Protein AF-A0A316MCE4-F1 (afdb_monomer)

Sequence (114 aa):
MTEKTFTVTGMTCAACSAAVERQTLAVDGVASAEVSLLMRRLKVACDDSVADEQIIDAVKKAGYGVALPDETAEKKKEAGEPAPAKGAAAAWIVSAVISLLLFYLGMGHMLSLP

Nearest PDB structures (foldseek):
  4a4j-assembly1_A  TM=9.679E-01  e=3.961E-06  Synechocystis sp. PCC 6803
  1fvq-assembly1_A  TM=9.055E-01  e=1.409E-06  Saccharomyces cerevisiae
  1fvs-assembly1_A  TM=9.280E-01  e=3.059E-06  Saccharomyces cerevisiae
  2ggp-assembly1_B  TM=8.406E-01  e=9.787E-06  Saccharomyces cerevisiae
  6ff1-assembly1_A  TM=8.859E-01  e=7.920E-04  Staphylococcus aureus subsp. aureus NCTC 8325

Radius of gyration: 24.5 Å; Cα contacts (8 Å, |Δi|>4): 123; chains: 1; bounding box: 81×31×29 Å

pLDDT: mean 77.13, std 17.19, range [37.59, 91.81]

Solvent-accessible surface area (backbone atoms only — not comparable to full-atom values): 6864 Å² total; per-residue (Å²): 114,43,79,45,66,32,35,49,43,88,68,85,46,74,68,48,41,52,52,44,28,54,45,42,44,68,38,87,58,38,80,42,49,49,61,38,78,92,76,33,32,34,41,34,36,23,39,81,85,58,55,70,64,60,55,48,49,34,35,42,74,70,73,34,53,70,40,82,54,71,88,80,65,81,89,68,87,86,69,87,77,95,72,88,80,91,76,66,62,60,58,54,50,53,48,49,52,52,49,53,52,53,49,48,56,62,53,46,75,73,66,68,79,132

Secondary structure (DSSP, 8-state):
-EEEEEEEE---SHHHHHHHHHHHHTSTTEEEEEEETTTTEEEEEE-TTS-HHHHHHHHHHTT-EEEPPPTTSSSSS-S------SS-SHHHHHHHHHHHHHHHHHHHTT----

Foldseek 3Di:
DDKFKKAKPDPPDPVLQVLLQVLLCPQPFWPGWDADPPRSMIITDGDPPDDPVSSQVSNVVSVIHMGGDDPPPPPDDDDDDPPDDDDPPVVVVVVVVVVVVVVCVVVVVVPPDD

Structure (mmCIF, N/CA/C/O backbone):
data_AF-A0A316MCE4-F1
#
_entry.id   AF-A0A316MCE4-F1
#
loop_
_atom_site.group_PDB
_atom_site.id
_atom_site.type_symbol
_atom_site.label_atom_id
_atom_site.label_alt_id
_atom_site.label_comp_id
_atom_site.label_asym_id
_atom_site.label_entity_id
_atom_site.label_seq_id
_atom_site.pdbx_PDB_ins_code
_atom_site.Cartn_x
_atom_site.Cartn_y
_atom_site.Cartn_z
_atom_site.occupancy
_atom_site.B_iso_or_equiv
_atom_site.auth_seq_id
_atom_site.auth_comp_id
_atom_site.auth_asym_id
_atom_site.auth_atom_id
_atom_site.pdbx_PDB_model_num
ATOM 1 N N . MET A 1 1 ? -4.201 -2.777 17.870 1.00 72.56 1 MET A N 1
ATOM 2 C CA . MET A 1 1 ? -3.682 -2.067 16.682 1.00 72.56 1 MET A CA 1
ATOM 3 C C . MET A 1 1 ? -3.271 -3.129 15.698 1.00 72.56 1 MET A C 1
ATOM 5 O O . MET A 1 1 ? -2.361 -3.902 15.983 1.00 72.56 1 MET A O 1
ATOM 9 N N . THR A 1 2 ? -4.005 -3.193 14.603 1.00 85.00 2 THR A N 1
ATOM 10 C CA . THR A 1 2 ? -3.987 -4.297 13.656 1.00 85.00 2 THR A CA 1
ATOM 11 C C . THR A 1 2 ? -3.631 -3.739 12.288 1.00 85.00 2 THR A C 1
ATOM 13 O O . THR A 1 2 ? -4.204 -2.739 11.846 1.00 85.00 2 THR A O 1
ATOM 16 N N . GLU A 1 3 ? -2.629 -4.351 11.655 1.00 87.75 3 GLU A N 1
ATOM 17 C CA . GLU A 1 3 ? -2.258 -4.057 10.273 1.00 87.75 3 GLU A CA 1
ATOM 18 C C . GLU A 1 3 ? -3.201 -4.825 9.354 1.00 87.75 3 GLU A C 1
ATOM 20 O O . GLU A 1 3 ? -3.424 -6.024 9.528 1.00 87.75 3 GLU A O 1
ATOM 25 N N . LYS A 1 4 ? -3.785 -4.108 8.401 1.00 88.31 4 LYS A N 1
ATOM 26 C CA . LYS A 1 4 ? -4.670 -4.653 7.384 1.00 88.31 4 LYS A CA 1
ATOM 27 C C . LYS A 1 4 ? -4.152 -4.223 6.028 1.00 88.31 4 LYS A C 1
ATOM 29 O O . LYS A 1 4 ? -3.991 -3.030 5.758 1.00 88.31 4 LYS A O 1
ATOM 34 N N . THR A 1 5 ? -3.908 -5.190 5.159 1.00 89.69 5 THR A N 1
ATOM 35 C CA . THR A 1 5 ? -3.583 -4.913 3.764 1.00 89.69 5 THR A CA 1
ATOM 36 C C . THR A 1 5 ? -4.864 -4.922 2.926 1.00 89.69 5 THR A C 1
ATOM 38 O O . THR A 1 5 ? -5.805 -5.643 3.228 1.00 89.69 5 THR A O 1
ATOM 41 N N . PHE A 1 6 ? -4.905 -4.135 1.851 1.00 89.62 6 PHE A N 1
ATOM 42 C CA . PHE A 1 6 ? -5.969 -4.085 0.847 1.00 89.62 6 PHE A CA 1
ATOM 43 C C . PHE A 1 6 ? -5.368 -3.977 -0.556 1.00 89.62 6 PHE A C 1
ATOM 45 O O . PHE A 1 6 ? -4.306 -3.387 -0.754 1.00 89.62 6 PHE A O 1
ATOM 52 N N . THR A 1 7 ? -6.044 -4.532 -1.560 1.00 89.94 7 THR A N 1
ATOM 53 C CA . THR A 1 7 ? -5.663 -4.374 -2.971 1.00 89.94 7 THR A CA 1
ATOM 54 C C . THR A 1 7 ? -6.498 -3.266 -3.593 1.00 89.94 7 THR A C 1
ATOM 56 O O . THR A 1 7 ? -7.722 -3.365 -3.624 1.00 89.94 7 THR A O 1
ATOM 59 N N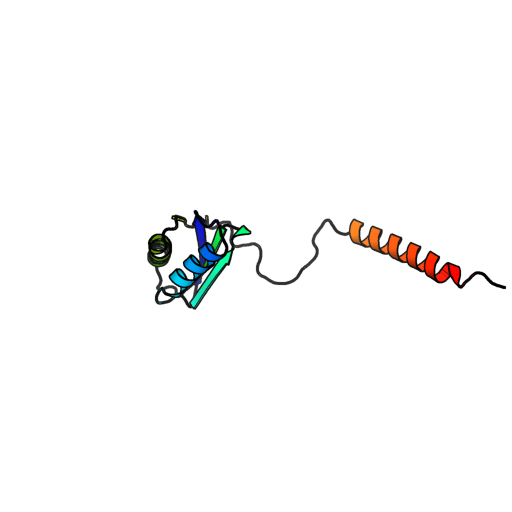 . VAL A 1 8 ? -5.853 -2.221 -4.113 1.00 89.62 8 VAL A N 1
ATOM 60 C CA . VAL A 1 8 ? -6.542 -1.066 -4.713 1.00 89.62 8 VAL A CA 1
ATOM 61 C C . VAL A 1 8 ? -6.350 -1.070 -6.228 1.00 89.62 8 VAL A C 1
ATOM 63 O O . VAL A 1 8 ? -5.249 -1.244 -6.753 1.00 89.62 8 VAL A O 1
ATOM 66 N N . THR A 1 9 ? -7.442 -0.857 -6.949 1.00 88.62 9 THR A N 1
ATOM 67 C CA . THR A 1 9 ? -7.515 -0.819 -8.413 1.00 88.62 9 THR A CA 1
ATOM 68 C C . THR A 1 9 ? -7.768 0.604 -8.908 1.00 88.62 9 THR A C 1
ATOM 70 O O . THR A 1 9 ? -8.397 1.414 -8.231 1.00 88.62 9 THR A O 1
ATOM 73 N N . GLY A 1 10 ? -7.265 0.922 -10.104 1.00 85.38 10 GLY A N 1
ATOM 74 C CA . GLY A 1 10 ? -7.448 2.241 -10.726 1.00 85.38 10 GLY A CA 1
ATOM 75 C C . GLY A 1 10 ? -6.381 3.284 -10.373 1.00 85.38 10 GLY A C 1
ATOM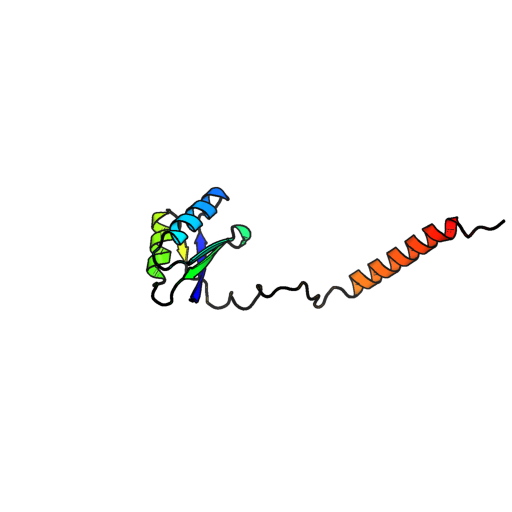 76 O O . GLY A 1 10 ? -6.421 4.387 -10.908 1.00 85.38 10 GLY A O 1
ATOM 77 N N . MET A 1 11 ? -5.390 2.953 -9.538 1.00 86.06 11 MET A N 1
ATOM 78 C CA . MET A 1 11 ? -4.239 3.831 -9.296 1.00 86.06 11 MET A CA 1
ATOM 79 C C . MET A 1 11 ? -3.253 3.751 -10.468 1.00 86.06 11 MET A C 1
ATOM 81 O O . MET A 1 11 ? -2.562 2.747 -10.643 1.00 86.06 11 MET A O 1
ATOM 85 N N . THR A 1 12 ? -3.181 4.808 -11.272 1.00 84.62 12 THR A N 1
ATOM 86 C CA . THR A 1 12 ? -2.268 4.919 -12.429 1.00 84.62 12 THR A CA 1
ATOM 87 C C . THR A 1 12 ? -1.178 5.973 -12.254 1.00 84.62 12 THR A C 1
ATOM 89 O O . THR A 1 12 ? -0.258 6.035 -13.064 1.00 84.62 12 THR A O 1
ATOM 92 N N . CYS A 1 13 ? -1.240 6.785 -11.199 1.00 87.00 13 CYS A N 1
ATOM 93 C CA . CYS A 1 13 ? -0.285 7.859 -10.936 1.00 87.00 13 CYS A CA 1
ATOM 94 C C . CYS A 1 13 ? 0.060 7.936 -9.443 1.00 87.00 13 CYS A C 1
ATOM 96 O O . CYS A 1 13 ? -0.762 7.591 -8.595 1.00 87.00 13 CYS A O 1
ATOM 98 N N . ALA A 1 14 ? 1.246 8.456 -9.118 1.00 85.44 14 ALA A N 1
ATOM 99 C CA . ALA A 1 14 ? 1.666 8.702 -7.738 1.00 85.44 14 ALA A CA 1
ATOM 100 C C . ALA A 1 14 ? 0.764 9.695 -6.990 1.00 85.44 14 ALA A C 1
ATOM 102 O O . ALA A 1 14 ? 0.573 9.586 -5.781 1.00 85.44 14 ALA A O 1
ATOM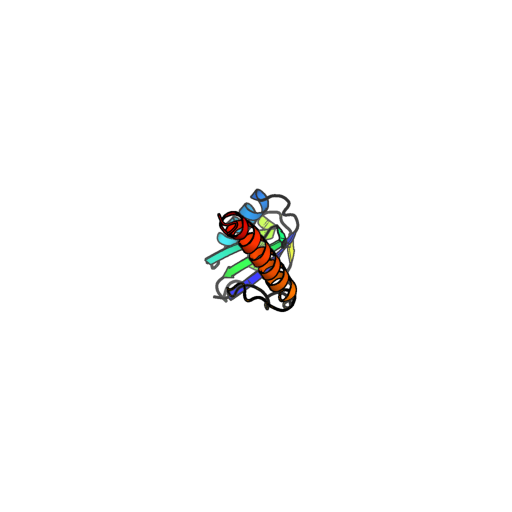 103 N N . ALA A 1 15 ? 0.141 10.625 -7.716 1.00 87.19 15 ALA A N 1
ATOM 104 C CA . ALA A 1 15 ? -0.870 11.502 -7.140 1.00 87.19 15 ALA A CA 1
ATOM 105 C C . ALA A 1 15 ? -2.139 10.730 -6.724 1.00 87.19 15 ALA A C 1
ATOM 107 O O . ALA A 1 15 ? -2.739 11.047 -5.700 1.00 87.19 15 ALA A O 1
ATOM 108 N N . CYS A 1 16 ? -2.527 9.696 -7.481 1.00 88.50 16 CYS A N 1
ATOM 109 C CA . CYS A 1 16 ? -3.691 8.864 -7.171 1.00 88.50 16 CYS A CA 1
ATOM 110 C C . CYS A 1 16 ? -3.469 8.044 -5.897 1.00 88.50 16 CYS A C 1
ATOM 112 O O . CYS A 1 16 ? -4.347 8.020 -5.040 1.00 88.50 16 CYS A O 1
ATOM 114 N N . SER A 1 17 ? -2.291 7.427 -5.732 1.00 89.88 17 SER A N 1
ATOM 115 C CA . SER A 1 17 ? -1.967 6.709 -4.491 1.00 89.88 17 SER A CA 1
ATOM 116 C C . SER A 1 17 ? -1.959 7.630 -3.278 1.00 89.88 17 SER A C 1
ATOM 118 O O . SER A 1 17 ? -2.556 7.287 -2.266 1.00 89.88 17 SER A O 1
ATOM 120 N N . ALA A 1 18 ? -1.364 8.821 -3.396 1.00 90.25 18 ALA A N 1
ATOM 121 C CA . ALA A 1 18 ? -1.332 9.785 -2.297 1.00 90.25 18 ALA A CA 1
ATOM 122 C C . ALA A 1 18 ? -2.739 10.281 -1.911 1.00 90.25 18 ALA A C 1
ATOM 124 O O . ALA A 1 18 ? -3.009 10.547 -0.741 1.00 90.25 18 ALA A O 1
ATOM 125 N N . ALA A 1 19 ? -3.653 10.404 -2.879 1.00 90.69 19 ALA A N 1
ATOM 126 C CA . ALA A 1 19 ? -5.045 10.757 -2.607 1.00 90.69 19 ALA A CA 1
ATOM 127 C C . ALA A 1 19 ? -5.776 9.653 -1.822 1.00 90.69 19 ALA A C 1
ATOM 129 O O . ALA A 1 19 ? -6.479 9.960 -0.860 1.00 90.69 19 ALA A O 1
ATOM 130 N N . VAL A 1 20 ? -5.578 8.385 -2.202 1.00 91.06 20 VAL A N 1
ATOM 131 C CA . VAL A 1 20 ? -6.138 7.221 -1.492 1.00 91.06 20 VAL A CA 1
ATOM 132 C C . VAL A 1 20 ? -5.581 7.123 -0.073 1.00 91.06 20 VAL A C 1
ATOM 134 O O . VAL A 1 20 ? -6.341 6.942 0.875 1.00 91.06 20 VAL A O 1
ATOM 137 N N . GLU A 1 21 ? -4.270 7.297 0.084 1.00 91.81 21 GLU A N 1
ATOM 138 C CA . GLU A 1 21 ? -3.587 7.267 1.379 1.00 91.81 21 GLU A CA 1
ATOM 139 C C . GLU A 1 21 ? -4.165 8.318 2.334 1.00 91.81 21 GLU A C 1
ATOM 141 O O . GLU A 1 21 ? -4.612 7.985 3.428 1.00 91.81 21 GLU A O 1
ATOM 146 N N . ARG A 1 22 ? -4.275 9.574 1.879 1.00 90.94 22 ARG A N 1
ATOM 147 C CA . ARG A 1 22 ? -4.843 10.678 2.672 1.00 90.94 22 ARG A CA 1
ATOM 148 C C . ARG A 1 22 ? -6.304 10.460 3.053 1.00 90.94 22 ARG A C 1
ATOM 150 O O . ARG A 1 22 ? -6.689 10.802 4.164 1.00 90.94 22 ARG A O 1
ATOM 157 N N . GLN A 1 23 ? -7.117 9.919 2.146 1.00 90.75 23 GLN A N 1
ATOM 158 C CA . GLN A 1 23 ? -8.518 9.590 2.433 1.00 90.75 23 GLN A CA 1
ATOM 159 C C . GLN A 1 23 ? -8.636 8.472 3.469 1.00 90.75 23 GLN A C 1
ATOM 161 O O . GLN A 1 23 ? -9.505 8.527 4.331 1.00 90.75 23 GLN A O 1
ATOM 166 N N . THR A 1 24 ? -7.734 7.493 3.419 1.00 90.19 24 THR A N 1
ATOM 167 C CA . THR A 1 24 ? -7.711 6.383 4.376 1.00 90.19 24 THR A CA 1
ATOM 168 C C . THR A 1 24 ? -7.218 6.839 5.752 1.00 90.19 24 THR A C 1
ATOM 170 O O . THR A 1 24 ? -7.802 6.469 6.761 1.00 90.19 24 THR A O 1
ATOM 173 N N . LEU A 1 25 ? -6.202 7.707 5.801 1.00 91.38 25 LEU A N 1
ATOM 174 C CA . LEU A 1 25 ? -5.712 8.352 7.029 1.00 91.38 25 LEU A CA 1
ATOM 175 C C . LEU A 1 25 ? -6.751 9.255 7.707 1.00 91.38 25 LEU A C 1
ATOM 177 O O . LEU A 1 25 ? -6.647 9.505 8.901 1.00 91.38 25 LEU A O 1
ATOM 181 N N . ALA A 1 26 ? -7.725 9.770 6.955 1.00 90.38 26 ALA A N 1
ATOM 182 C CA . ALA A 1 26 ? -8.796 10.602 7.495 1.00 90.38 26 ALA A CA 1
ATOM 183 C C . ALA A 1 26 ? -9.916 9.792 8.178 1.00 90.38 26 ALA A C 1
ATOM 185 O O . ALA A 1 26 ? -10.838 10.393 8.725 1.00 90.38 26 ALA A O 1
ATOM 186 N N . VAL A 1 27 ? -9.872 8.456 8.123 1.00 88.69 27 VAL A N 1
ATOM 187 C CA . VAL A 1 27 ? -10.833 7.586 8.811 1.00 88.69 27 VAL A CA 1
ATOM 188 C C . VAL A 1 27 ? -10.493 7.529 10.300 1.00 88.69 27 VAL A C 1
ATOM 190 O O . VAL A 1 27 ? -9.352 7.261 10.677 1.00 88.69 27 VAL A O 1
ATOM 193 N N . ASP A 1 28 ? -11.492 7.749 11.153 1.00 87.31 28 ASP A N 1
ATOM 194 C CA . ASP A 1 28 ? -11.335 7.663 12.604 1.00 87.31 28 ASP A CA 1
ATOM 195 C C . ASP A 1 28 ? -10.847 6.268 13.034 1.00 87.31 28 ASP A C 1
ATOM 197 O O . ASP A 1 28 ? -11.451 5.247 12.706 1.00 87.31 28 ASP A O 1
ATOM 201 N N . GLY A 1 29 ? -9.741 6.227 13.782 1.00 88.19 29 GLY A N 1
ATOM 202 C CA . GLY A 1 29 ? -9.104 4.981 14.227 1.00 88.19 29 GLY A CA 1
ATOM 203 C C . GLY A 1 29 ? -8.036 4.429 13.275 1.00 88.19 29 GLY A C 1
ATOM 204 O O . GLY A 1 29 ? -7.472 3.369 13.548 1.00 88.19 29 GLY A O 1
ATOM 205 N N . VAL A 1 30 ? -7.719 5.128 12.177 1.00 90.38 30 VAL A N 1
ATOM 206 C CA . VAL A 1 30 ? -6.528 4.854 11.358 1.00 90.38 30 VAL A CA 1
ATOM 207 C C . VAL A 1 30 ? -5.353 5.677 11.877 1.00 90.38 30 VAL A C 1
ATOM 209 O O . VAL A 1 30 ? -5.409 6.900 11.951 1.00 90.38 30 VAL A O 1
ATOM 212 N N . ALA A 1 31 ? -4.257 5.006 12.211 1.00 90.75 31 ALA A N 1
ATOM 213 C CA . ALA A 1 31 ? -3.042 5.655 12.690 1.00 90.75 31 ALA A CA 1
ATOM 214 C C . ALA A 1 31 ? -1.995 5.837 11.589 1.00 90.75 31 ALA A C 1
ATOM 216 O O . ALA A 1 31 ? -1.176 6.754 11.646 1.00 90.75 31 ALA A O 1
ATOM 217 N N . SER A 1 32 ? -1.972 4.946 10.598 1.00 89.88 32 SER A N 1
ATOM 218 C CA . SER A 1 32 ? -1.060 5.034 9.456 1.00 89.88 32 SER A CA 1
ATOM 219 C C . SER A 1 32 ? -1.666 4.353 8.237 1.00 89.88 32 SER A C 1
ATOM 221 O O . SER A 1 32 ? -2.342 3.333 8.366 1.00 89.88 32 SER A O 1
ATOM 223 N N . ALA A 1 33 ? -1.408 4.908 7.055 1.00 91.06 33 ALA A N 1
ATOM 224 C CA . ALA A 1 33 ? -1.741 4.291 5.781 1.00 91.06 33 ALA A CA 1
ATOM 225 C C . ALA A 1 33 ? -0.547 4.436 4.837 1.00 91.06 33 ALA A C 1
ATOM 227 O O . ALA A 1 33 ? 0.006 5.523 4.719 1.00 91.06 33 ALA A O 1
ATOM 228 N N . GLU A 1 34 ? -0.169 3.357 4.161 1.00 90.62 34 GLU A N 1
ATOM 229 C CA . GLU A 1 34 ? 0.910 3.343 3.177 1.00 90.62 34 GLU A CA 1
ATOM 230 C C . GLU A 1 34 ? 0.433 2.694 1.883 1.00 90.62 34 GLU A C 1
ATOM 232 O O . GLU A 1 34 ? -0.128 1.596 1.882 1.00 90.62 34 GLU A O 1
ATOM 237 N N . VAL A 1 35 ? 0.677 3.351 0.749 1.00 89.81 35 VAL A N 1
ATOM 238 C CA . VAL A 1 35 ? 0.282 2.830 -0.562 1.00 89.81 35 VAL A CA 1
ATOM 239 C C . VAL A 1 35 ? 1.499 2.482 -1.407 1.00 89.81 35 VAL A C 1
ATOM 241 O O . VAL A 1 35 ? 2.342 3.316 -1.725 1.00 89.81 35 VAL A O 1
ATOM 244 N N . SER A 1 36 ? 1.532 1.243 -1.886 1.00 89.06 36 SER A N 1
ATOM 245 C CA . SER A 1 36 ? 2.510 0.762 -2.853 1.00 89.06 36 SER A CA 1
ATOM 246 C C . SER A 1 36 ? 1.896 0.688 -4.250 1.00 89.06 36 SER A C 1
ATOM 248 O O . SER A 1 36 ? 1.149 -0.239 -4.569 1.00 89.06 36 SER A O 1
ATOM 250 N N . LEU A 1 37 ? 2.260 1.632 -5.124 1.00 85.81 37 LEU A N 1
ATOM 251 C CA . LEU A 1 37 ? 1.859 1.629 -6.541 1.00 85.81 37 LEU A CA 1
ATOM 252 C C . LEU A 1 37 ? 2.362 0.393 -7.290 1.00 85.81 37 LEU A C 1
ATOM 254 O O . LEU A 1 37 ? 1.625 -0.196 -8.079 1.00 85.81 37 LEU A O 1
ATOM 258 N N . LEU A 1 38 ? 3.610 -0.007 -7.025 1.00 85.25 38 LEU A N 1
ATOM 259 C CA . LEU A 1 38 ? 4.251 -1.143 -7.688 1.00 85.25 38 LEU A CA 1
ATOM 260 C C . LEU A 1 38 ? 3.510 -2.450 -7.390 1.00 85.25 38 LEU A C 1
ATOM 262 O O . LEU A 1 38 ? 3.324 -3.280 -8.275 1.00 85.25 38 LEU A O 1
ATOM 266 N N . MET A 1 39 ? 3.072 -2.610 -6.141 1.00 84.44 39 MET A N 1
ATOM 267 C CA . MET A 1 39 ? 2.372 -3.803 -5.673 1.00 84.44 39 MET A CA 1
ATOM 268 C C . MET A 1 39 ? 0.846 -3.679 -5.736 1.00 84.44 39 MET A C 1
ATOM 270 O O . MET A 1 39 ? 0.165 -4.666 -5.474 1.00 84.44 39 MET A O 1
ATOM 274 N N . ARG A 1 40 ? 0.314 -2.490 -6.061 1.00 87.50 40 ARG A N 1
ATOM 275 C CA . ARG A 1 40 ? -1.117 -2.138 -5.998 1.00 87.50 40 ARG A CA 1
ATOM 276 C C . ARG A 1 40 ? -1.757 -2.468 -4.645 1.00 87.50 40 ARG A C 1
ATOM 278 O O . ARG A 1 40 ? -2.902 -2.911 -4.575 1.00 87.50 40 ARG A O 1
ATOM 285 N N . ARG A 1 41 ? -0.994 -2.262 -3.572 1.00 88.62 41 ARG A N 1
ATOM 286 C CA . ARG A 1 41 ? -1.384 -2.590 -2.197 1.00 88.62 41 ARG A CA 1
ATOM 287 C C . ARG A 1 41 ? -1.467 -1.335 -1.341 1.00 88.62 41 ARG A C 1
ATOM 289 O O . ARG A 1 41 ? -0.627 -0.453 -1.476 1.00 88.62 41 ARG A O 1
ATOM 296 N N . LEU A 1 42 ? -2.464 -1.294 -0.473 1.00 90.00 42 LEU A N 1
ATOM 297 C CA . LEU A 1 42 ? -2.666 -0.309 0.581 1.00 90.00 42 LEU A CA 1
ATOM 298 C C . LEU A 1 42 ? -2.509 -1.046 1.912 1.00 90.00 42 LEU A C 1
ATOM 300 O O . LEU A 1 42 ? -3.263 -1.975 2.173 1.00 90.00 42 LEU A O 1
ATOM 304 N N . LYS A 1 43 ? -1.534 -0.658 2.724 1.00 90.88 43 LYS A N 1
ATOM 305 C CA . LYS A 1 43 ? -1.387 -1.109 4.107 1.00 90.88 43 LYS A CA 1
ATOM 306 C C . LYS A 1 43 ? -1.989 -0.068 5.030 1.00 90.88 43 LYS A C 1
ATOM 308 O O . LYS A 1 43 ? -1.743 1.121 4.847 1.00 90.88 43 LYS A O 1
ATOM 313 N N . VAL A 1 44 ? -2.766 -0.502 6.011 1.00 91.00 44 VAL A N 1
ATOM 314 C CA . VAL A 1 44 ? -3.417 0.381 6.977 1.00 91.00 44 VAL A CA 1
ATOM 315 C C . VAL A 1 44 ? -3.199 -0.170 8.372 1.00 91.00 44 VAL A C 1
ATOM 317 O O . VAL A 1 44 ? -3.545 -1.314 8.648 1.00 91.00 44 VAL A O 1
ATOM 320 N N . ALA A 1 45 ? -2.648 0.651 9.258 1.00 90.50 45 ALA A N 1
ATOM 321 C CA . ALA A 1 45 ? -2.578 0.361 10.679 1.00 90.50 45 ALA A CA 1
ATOM 322 C C . ALA A 1 45 ? -3.750 1.065 11.369 1.00 90.50 45 ALA A C 1
ATOM 324 O O . ALA A 1 45 ? -3.803 2.298 11.420 1.00 90.50 45 ALA A O 1
ATOM 325 N N . CYS A 1 46 ? -4.697 0.281 11.876 1.00 90.50 46 CYS A N 1
ATOM 326 C CA . CYS A 1 46 ? -5.915 0.780 12.512 1.00 90.50 46 CYS A CA 1
ATOM 327 C C . CYS A 1 46 ? -6.201 0.075 13.840 1.00 90.50 46 CYS A C 1
ATOM 329 O O . CYS A 1 46 ? -5.597 -0.951 14.167 1.00 90.50 46 CYS A O 1
ATOM 331 N N . ASP A 1 47 ? -7.111 0.628 14.630 1.00 91.00 47 ASP A N 1
ATOM 332 C CA . ASP A 1 47 ? -7.611 -0.036 15.831 1.00 91.00 47 ASP A CA 1
ATOM 333 C C . ASP A 1 47 ? -8.472 -1.260 15.487 1.00 91.00 47 ASP A C 1
ATOM 335 O O . ASP A 1 47 ? -9.134 -1.309 14.452 1.00 91.00 47 ASP A O 1
ATOM 339 N N . ASP A 1 48 ? -8.517 -2.243 16.388 1.00 85.12 48 ASP A N 1
ATOM 340 C CA . ASP A 1 48 ? -9.323 -3.465 16.227 1.00 85.12 48 ASP A CA 1
ATOM 341 C C . ASP A 1 48 ? -10.834 -3.190 16.121 1.00 85.12 48 ASP A C 1
ATOM 343 O O . ASP A 1 48 ? -11.596 -4.017 15.626 1.00 85.12 48 ASP A O 1
ATOM 347 N N . SER A 1 49 ? -11.265 -2.002 16.547 1.00 85.06 49 SER A N 1
ATOM 348 C CA . SER A 1 49 ? -12.643 -1.520 16.432 1.00 85.06 49 SER A CA 1
ATOM 349 C C . SER A 1 49 ? -13.016 -1.055 15.016 1.00 85.06 49 SER A C 1
ATOM 351 O O .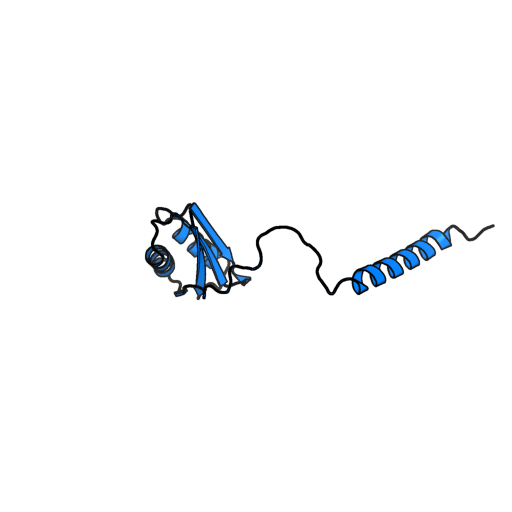 SER A 1 49 ? -14.200 -0.863 14.738 1.00 85.06 49 SER A O 1
ATOM 353 N N . VAL A 1 50 ? -12.038 -0.836 14.128 1.00 85.12 50 VAL A N 1
ATOM 354 C CA . VAL A 1 50 ? -12.278 -0.338 12.767 1.00 85.12 50 VAL A CA 1
ATOM 355 C C . VAL A 1 50 ? -12.633 -1.504 11.846 1.00 85.12 50 VAL A C 1
ATOM 357 O O . VAL A 1 50 ? -11.814 -2.387 11.567 1.00 85.12 50 VAL A O 1
ATOM 360 N N . ALA A 1 51 ? -13.869 -1.492 11.348 1.00 86.88 51 ALA A N 1
ATOM 361 C CA . ALA A 1 51 ? -14.347 -2.477 10.387 1.00 86.88 51 ALA A CA 1
ATOM 362 C C . ALA A 1 51 ? -13.694 -2.275 9.011 1.00 86.88 51 ALA A C 1
ATOM 364 O O . ALA A 1 51 ? -13.486 -1.144 8.564 1.00 86.88 51 ALA A O 1
ATOM 365 N N . ASP A 1 52 ? -13.435 -3.376 8.307 1.00 87.38 52 ASP A N 1
ATOM 366 C CA . ASP A 1 52 ? -12.835 -3.358 6.964 1.00 87.38 52 ASP A CA 1
ATOM 367 C C . ASP A 1 52 ? -13.689 -2.548 5.981 1.00 87.38 52 ASP A C 1
ATOM 369 O O . ASP A 1 52 ? -13.179 -1.849 5.108 1.00 87.38 52 ASP A O 1
ATOM 373 N N . GLU A 1 53 ? -15.007 -2.584 6.177 1.00 88.50 53 GLU A N 1
ATOM 374 C CA . GLU A 1 53 ? -15.997 -1.856 5.387 1.00 88.50 53 GLU A CA 1
ATOM 375 C C . GLU A 1 53 ? -15.804 -0.338 5.454 1.00 88.50 53 GLU A C 1
ATOM 377 O O . GLU A 1 53 ? -15.997 0.338 4.446 1.00 88.50 53 GLU A O 1
ATOM 382 N N . GLN A 1 54 ? -15.363 0.207 6.595 1.00 89.31 54 GLN A N 1
ATOM 383 C CA . GLN A 1 54 ? -15.117 1.647 6.737 1.00 89.31 54 GLN A CA 1
ATOM 384 C C . GLN A 1 54 ? -13.934 2.095 5.875 1.00 89.31 54 GLN A C 1
ATOM 386 O O . GLN A 1 54 ? -14.005 3.122 5.198 1.00 89.31 54 GLN A O 1
ATOM 391 N N . ILE A 1 55 ? -12.869 1.288 5.851 1.00 88.19 55 ILE A N 1
ATOM 392 C CA . ILE A 1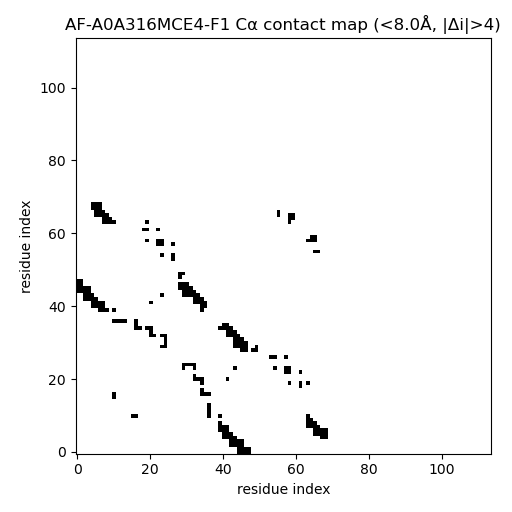 55 ? -11.700 1.521 4.997 1.00 88.19 55 ILE A CA 1
ATOM 393 C C . ILE A 1 55 ? -12.102 1.376 3.527 1.00 88.19 55 ILE A C 1
ATOM 395 O O . ILE A 1 55 ? -11.765 2.222 2.697 1.00 88.19 55 ILE A O 1
ATOM 399 N N . ILE A 1 56 ? -12.883 0.344 3.202 1.00 89.50 56 ILE A N 1
ATOM 400 C CA . ILE A 1 56 ? -13.373 0.105 1.843 1.00 89.50 56 ILE A CA 1
ATOM 401 C C . ILE A 1 56 ? -14.204 1.290 1.335 1.00 89.50 56 ILE A C 1
ATOM 403 O O . ILE A 1 56 ? -14.009 1.747 0.205 1.00 89.50 56 ILE A O 1
ATOM 407 N N . ASP A 1 57 ? -15.104 1.815 2.162 1.00 90.50 57 ASP A N 1
ATOM 408 C CA . ASP A 1 57 ? -15.939 2.962 1.815 1.00 90.50 57 ASP A CA 1
ATOM 409 C C . ASP A 1 57 ? -15.132 4.250 1.656 1.00 90.50 57 ASP A C 1
ATOM 411 O O . ASP A 1 57 ? -15.429 5.040 0.759 1.00 90.50 57 ASP A O 1
ATOM 415 N N . ALA A 1 58 ? -14.089 4.464 2.460 1.00 89.75 58 ALA A N 1
ATOM 416 C CA . ALA A 1 58 ? -13.190 5.605 2.291 1.00 89.75 58 ALA A CA 1
ATOM 417 C C . ALA A 1 58 ? -12.481 5.571 0.926 1.00 89.75 58 ALA A C 1
ATOM 419 O O . ALA A 1 58 ? -12.466 6.566 0.196 1.00 89.75 58 ALA A O 1
ATOM 420 N N . VAL A 1 59 ? -11.975 4.402 0.519 1.00 89.75 59 VAL A N 1
ATOM 421 C CA . VAL A 1 59 ? -11.321 4.236 -0.789 1.00 89.75 59 VAL A CA 1
ATOM 422 C C . VAL A 1 59 ? -12.323 4.379 -1.943 1.00 89.75 59 VAL A C 1
ATOM 424 O O . VAL A 1 59 ? -12.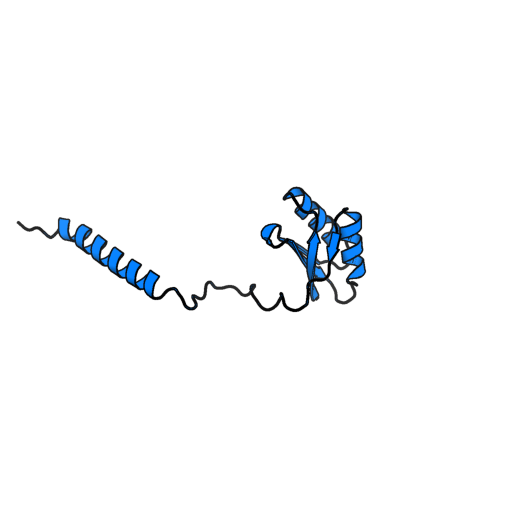017 5.020 -2.953 1.00 89.75 59 VAL A O 1
ATOM 427 N N . LYS A 1 60 ? -13.554 3.874 -1.787 1.00 90.06 60 LYS A N 1
ATOM 428 C CA . LYS A 1 60 ? -14.630 4.073 -2.774 1.00 90.06 60 LYS A CA 1
ATOM 429 C C . LYS A 1 60 ? -15.047 5.536 -2.900 1.00 90.06 60 LYS A C 1
ATOM 431 O O . LYS A 1 60 ? -15.250 6.003 -4.018 1.00 90.06 60 LYS A O 1
ATOM 436 N N . LYS A 1 61 ? -15.135 6.279 -1.791 1.00 88.31 61 LYS A N 1
ATOM 437 C CA . LYS A 1 61 ? -15.401 7.731 -1.794 1.00 88.31 61 LYS A CA 1
ATOM 438 C C . LYS A 1 61 ? -14.314 8.510 -2.531 1.00 88.31 61 LYS A C 1
ATOM 440 O O . LYS A 1 61 ? -14.617 9.514 -3.169 1.00 88.31 61 LYS A O 1
ATOM 445 N N . ALA A 1 62 ? -13.076 8.022 -2.501 1.00 85.81 62 ALA A N 1
ATOM 446 C CA . ALA A 1 62 ? -11.979 8.569 -3.293 1.00 85.81 62 ALA A CA 1
ATOM 447 C C . ALA A 1 62 ? -12.087 8.252 -4.803 1.00 85.81 62 ALA A C 1
ATOM 449 O O . ALA A 1 62 ? -11.324 8.807 -5.591 1.00 85.81 62 ALA A O 1
ATOM 450 N N . GLY A 1 63 ? -13.028 7.395 -5.216 1.00 87.88 63 GLY A N 1
ATOM 451 C CA . GLY A 1 63 ? -13.271 7.025 -6.613 1.00 87.88 63 GLY A CA 1
ATOM 452 C C . GLY A 1 63 ? -12.485 5.804 -7.092 1.00 87.88 63 GLY A C 1
ATOM 453 O O . GLY A 1 63 ? -12.376 5.591 -8.299 1.00 87.88 63 GLY A O 1
ATOM 454 N N . TYR A 1 64 ? -11.935 5.002 -6.175 1.00 89.44 64 TYR A N 1
ATOM 455 C CA . TYR A 1 64 ? -11.121 3.832 -6.506 1.00 89.44 64 TYR A CA 1
ATOM 456 C C . TYR A 1 64 ? -11.795 2.532 -6.061 1.00 89.44 64 TYR A C 1
ATOM 458 O O . TYR A 1 64 ? -12.554 2.491 -5.094 1.00 89.44 64 TYR A O 1
ATOM 466 N N . GLY A 1 65 ? -11.513 1.443 -6.778 1.00 88.19 65 GLY A N 1
ATOM 467 C CA . GLY A 1 65 ? -11.968 0.109 -6.391 1.00 88.19 65 GLY A CA 1
ATOM 468 C C . GLY A 1 65 ? -10.998 -0.522 -5.398 1.00 88.19 65 GLY A C 1
ATOM 469 O O . GLY A 1 65 ? -9.788 -0.391 -5.566 1.00 88.19 65 GLY A O 1
ATOM 470 N N . VAL A 1 66 ? -11.505 -1.243 -4.405 1.00 89.31 66 VAL A N 1
ATOM 471 C CA . VAL A 1 66 ? -10.695 -1.901 -3.373 1.00 89.31 66 VAL A CA 1
ATOM 472 C C . VAL A 1 66 ? -11.223 -3.304 -3.100 1.00 89.31 66 VAL A C 1
ATOM 474 O O . VAL A 1 66 ? -12.433 -3.531 -3.114 1.00 89.31 66 VAL A O 1
ATOM 477 N N . ALA A 1 67 ? -10.305 -4.238 -2.886 1.00 84.69 67 ALA A N 1
ATOM 478 C CA . ALA A 1 67 ? -10.580 -5.629 -2.574 1.00 84.69 67 ALA A CA 1
ATOM 479 C C . ALA A 1 67 ? -9.753 -6.065 -1.362 1.00 84.69 67 ALA A C 1
ATOM 481 O O . ALA A 1 67 ? -8.617 -5.616 -1.179 1.00 84.69 67 ALA A O 1
ATOM 482 N N . LEU A 1 68 ? -10.320 -6.959 -0.555 1.00 81.00 68 LEU A N 1
ATOM 483 C CA . LEU A 1 68 ? -9.579 -7.640 0.500 1.00 81.00 68 LEU A CA 1
ATOM 484 C C . LEU A 1 68 ? -8.474 -8.483 -0.158 1.00 81.00 68 LEU A C 1
ATOM 486 O O . LEU A 1 68 ? -8.741 -9.141 -1.167 1.00 81.00 68 LEU A O 1
ATOM 490 N N . PRO A 1 69 ? -7.228 -8.439 0.330 1.00 66.81 69 PRO A N 1
ATOM 491 C CA . PRO A 1 69 ? -6.207 -9.353 -0.132 1.00 66.81 69 PRO A CA 1
ATOM 492 C C . PRO A 1 69 ? -6.547 -10.735 0.411 1.00 66.81 69 PRO A C 1
ATOM 494 O O . PRO A 1 69 ? -6.886 -10.882 1.582 1.00 66.81 69 PRO A O 1
ATOM 497 N N . ASP A 1 70 ? -6.399 -11.759 -0.420 1.00 55.00 70 ASP A N 1
ATOM 498 C CA . ASP A 1 70 ? -6.284 -13.122 0.076 1.00 55.00 70 ASP A CA 1
ATOM 499 C C . ASP A 1 70 ? -5.202 -13.168 1.168 1.00 55.00 70 ASP A C 1
ATOM 501 O O . ASP A 1 70 ? -4.059 -12.755 0.937 1.00 55.00 70 ASP A O 1
ATOM 505 N N . GLU A 1 71 ? -5.554 -13.708 2.340 1.00 52.66 71 GLU A N 1
ATOM 506 C CA . GLU A 1 71 ? -4.748 -13.780 3.577 1.00 52.66 71 GLU A CA 1
ATOM 507 C C . GLU A 1 71 ? -3.393 -14.512 3.429 1.00 52.66 71 GLU A C 1
ATOM 509 O O . GLU A 1 71 ? -2.656 -14.740 4.384 1.00 52.66 71 GLU A O 1
ATOM 514 N N . THR A 1 72 ? -3.011 -14.889 2.211 1.00 44.94 72 THR A N 1
ATOM 515 C CA . THR A 1 72 ? -1.787 -15.635 1.912 1.00 44.94 72 THR A CA 1
ATOM 516 C C . THR A 1 72 ? -0.570 -14.721 1.673 1.00 44.94 72 THR A C 1
ATOM 518 O O . THR A 1 72 ? 0.561 -15.205 1.615 1.00 44.94 72 THR A O 1
ATOM 521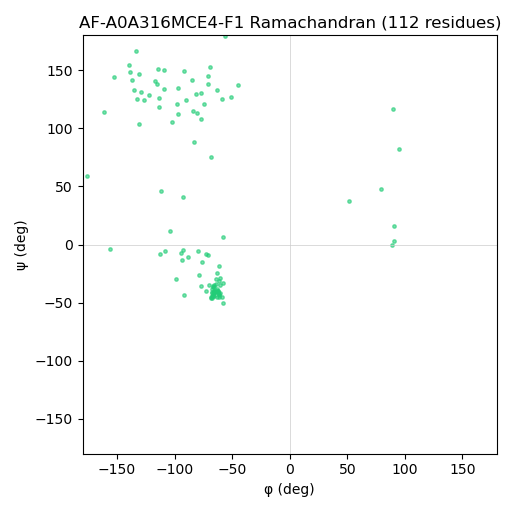 N N . ALA A 1 73 ? -0.746 -13.399 1.543 1.00 50.59 73 ALA A N 1
ATOM 522 C CA . ALA A 1 73 ? 0.324 -12.510 1.072 1.00 50.59 73 ALA A CA 1
ATOM 523 C C . ALA A 1 73 ? 1.199 -11.841 2.158 1.00 50.59 73 ALA A C 1
ATOM 525 O O . ALA A 1 73 ? 2.262 -11.325 1.810 1.00 50.59 73 ALA A O 1
ATOM 526 N N . GLU A 1 74 ? 0.825 -11.860 3.443 1.00 45.84 74 GLU A N 1
ATOM 527 C CA . GLU A 1 74 ? 1.512 -11.052 4.476 1.00 45.84 74 GLU A CA 1
ATOM 528 C C . GLU A 1 74 ? 2.654 -11.747 5.231 1.00 45.84 74 GLU A C 1
ATOM 530 O O . GLU A 1 74 ? 3.415 -11.091 5.937 1.00 45.84 74 GLU A O 1
ATOM 535 N N . LYS A 1 75 ? 2.919 -13.040 5.005 1.00 39.00 75 LYS A N 1
ATOM 536 C CA . LYS A 1 75 ? 4.087 -13.708 5.612 1.00 39.00 75 LYS A CA 1
ATOM 537 C C . LYS A 1 75 ? 5.343 -13.695 4.732 1.00 39.00 75 LYS A C 1
ATOM 539 O O . LYS A 1 75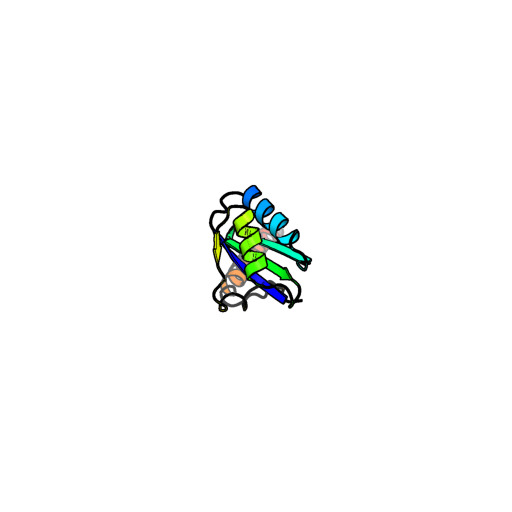 ? 6.049 -14.698 4.654 1.00 39.00 75 LYS A O 1
ATOM 544 N N . LYS A 1 76 ? 5.658 -12.591 4.044 1.00 38.38 76 LYS A N 1
ATOM 545 C CA . LYS A 1 76 ? 6.998 -12.401 3.454 1.00 38.38 76 LYS A CA 1
ATOM 546 C C . LYS A 1 76 ? 7.277 -10.933 3.124 1.00 38.38 76 LYS A C 1
ATOM 548 O O . LYS A 1 76 ? 6.744 -10.427 2.145 1.00 38.38 76 LYS A O 1
ATOM 553 N N . LYS A 1 77 ? 8.254 -10.358 3.835 1.00 41.22 77 LYS A N 1
ATOM 554 C CA . LYS A 1 77 ? 8.905 -9.043 3.641 1.00 41.22 77 LYS A CA 1
ATOM 555 C C . LYS A 1 77 ? 8.310 -7.904 4.467 1.00 41.22 77 LYS A C 1
ATOM 557 O O . LYS A 1 77 ? 7.552 -7.110 3.945 1.00 41.22 77 LYS A O 1
ATOM 562 N N . GLU A 1 78 ? 8.734 -7.832 5.724 1.00 45.97 78 GLU A N 1
ATOM 563 C CA . GLU A 1 78 ? 9.135 -6.595 6.421 1.00 45.97 78 GLU A CA 1
ATOM 564 C C . GLU A 1 78 ? 9.654 -6.976 7.817 1.00 45.97 78 GLU A C 1
ATOM 566 O O . GLU A 1 78 ? 9.159 -6.585 8.862 1.00 45.97 78 GLU A O 1
ATOM 571 N N . ALA A 1 79 ? 10.687 -7.814 7.821 1.00 39.31 79 ALA A N 1
ATOM 572 C CA . ALA A 1 79 ? 11.745 -7.698 8.806 1.00 39.31 79 ALA A CA 1
ATOM 573 C C . ALA A 1 79 ? 12.986 -7.339 7.994 1.00 39.31 79 ALA A C 1
ATOM 575 O O . ALA A 1 79 ? 13.158 -7.840 6.876 1.00 39.31 79 ALA A O 1
ATOM 576 N N . GLY A 1 80 ? 13.772 -6.407 8.517 1.00 37.59 80 GLY A N 1
ATOM 577 C CA . GLY A 1 80 ? 15.004 -5.954 7.907 1.00 37.59 80 GLY A CA 1
ATOM 578 C C . GLY A 1 80 ? 15.999 -7.081 7.629 1.00 37.59 80 GLY A C 1
ATOM 579 O O . GLY A 1 80 ? 15.784 -8.248 7.940 1.00 37.59 80 GLY A O 1
ATOM 580 N N . GLU A 1 81 ? 17.110 -6.641 7.053 1.00 39.50 81 GLU A N 1
ATOM 581 C CA . GLU A 1 81 ? 18.294 -7.392 6.639 1.00 39.50 81 GLU A CA 1
ATOM 582 C C . GLU A 1 81 ? 18.258 -7.942 5.203 1.00 39.50 81 GLU A C 1
ATOM 584 O O . GLU A 1 81 ? 17.486 -8.847 4.872 1.00 39.50 81 GLU A O 1
ATOM 589 N N . PRO A 1 82 ? 19.173 -7.472 4.328 1.00 48.09 82 PRO A N 1
ATOM 590 C CA . PRO A 1 82 ? 19.618 -8.268 3.198 1.00 48.09 82 PRO A CA 1
ATOM 591 C C . PRO A 1 82 ? 20.431 -9.454 3.742 1.00 48.09 82 PRO A C 1
ATOM 593 O O . PRO A 1 82 ? 21.656 -9.466 3.678 1.00 48.09 82 PRO A O 1
ATOM 596 N N . ALA A 1 83 ? 19.751 -10.459 4.296 1.00 43.38 83 ALA A N 1
ATOM 597 C CA . ALA A 1 83 ? 20.347 -11.756 4.573 1.00 43.38 83 ALA A CA 1
ATOM 598 C C . ALA A 1 83 ? 20.370 -12.563 3.254 1.00 43.38 83 ALA A C 1
ATOM 600 O O . ALA A 1 83 ? 19.313 -12.889 2.699 1.00 43.38 83 ALA A O 1
ATOM 601 N N . PRO A 1 84 ? 21.558 -12.852 2.695 1.00 50.75 84 PRO A N 1
ATOM 602 C CA . PRO A 1 84 ? 21.713 -13.445 1.375 1.00 50.75 84 PRO A CA 1
ATOM 603 C C . PRO A 1 84 ? 21.343 -14.928 1.422 1.00 50.75 84 PRO A C 1
ATOM 605 O O . PRO A 1 84 ? 21.966 -15.716 2.130 1.00 50.75 84 PRO A O 1
ATOM 608 N N . ALA A 1 85 ? 20.353 -15.345 0.632 1.00 45.75 85 ALA A N 1
ATOM 609 C CA . ALA A 1 85 ? 19.977 -16.751 0.550 1.00 45.75 85 ALA A CA 1
ATOM 610 C C . ALA A 1 85 ? 19.871 -17.239 -0.901 1.00 45.75 85 ALA A C 1
ATOM 612 O O . ALA A 1 85 ? 18.871 -17.047 -1.584 1.00 45.75 85 ALA A O 1
ATOM 613 N N . LYS A 1 86 ? 20.921 -17.985 -1.277 1.00 45.53 86 LYS A N 1
ATOM 614 C CA . LYS A 1 86 ? 20.882 -19.186 -2.135 1.00 45.53 86 LYS A CA 1
ATOM 615 C C . LYS A 1 86 ? 20.779 -18.976 -3.652 1.00 45.53 86 LYS A C 1
ATOM 617 O O . LYS A 1 86 ? 20.054 -19.663 -4.353 1.00 45.53 86 LYS A O 1
ATOM 622 N N . GLY A 1 87 ? 21.619 -18.080 -4.152 1.00 47.44 87 GLY A N 1
ATOM 623 C CA . GLY A 1 87 ? 22.126 -18.075 -5.537 1.00 47.44 87 GLY A CA 1
ATOM 624 C C . GLY A 1 87 ? 23.461 -17.332 -5.681 1.00 47.44 87 GLY A C 1
ATOM 625 O O . GLY A 1 87 ? 24.082 -17.316 -6.737 1.00 47.44 87 GLY A O 1
ATOM 626 N N . ALA A 1 88 ? 23.929 -16.735 -4.585 1.00 46.50 88 ALA A N 1
ATOM 627 C CA . ALA A 1 88 ? 25.031 -15.794 -4.534 1.00 46.50 88 ALA A CA 1
ATOM 628 C C . ALA A 1 88 ? 26.248 -16.391 -3.809 1.00 46.50 88 ALA A C 1
ATOM 630 O O . ALA A 1 88 ? 26.823 -15.747 -2.951 1.00 46.50 88 ALA A O 1
ATOM 631 N N . ALA A 1 89 ? 26.638 -17.628 -4.116 1.00 54.19 89 ALA A N 1
ATOM 632 C CA . ALA A 1 89 ? 28.003 -18.076 -3.811 1.00 54.19 89 ALA A CA 1
ATOM 633 C C . ALA A 1 89 ? 28.910 -17.807 -5.020 1.00 54.19 89 ALA A C 1
ATOM 635 O O . ALA A 1 89 ? 29.983 -17.226 -4.887 1.00 54.19 89 ALA A O 1
ATOM 636 N N . ALA A 1 90 ? 28.417 -18.112 -6.226 1.00 57.25 90 ALA A N 1
ATOM 637 C CA . ALA A 1 90 ? 29.145 -17.883 -7.469 1.00 57.25 90 ALA A CA 1
ATOM 638 C C . ALA A 1 90 ? 29.430 -16.394 -7.723 1.00 57.25 90 ALA A C 1
ATOM 640 O O . ALA A 1 90 ? 30.530 -16.059 -8.141 1.00 57.25 90 ALA A O 1
ATOM 641 N N . ALA A 1 91 ? 28.496 -15.487 -7.407 1.00 58.16 91 ALA A N 1
ATOM 642 C CA . ALA A 1 91 ? 28.706 -14.050 -7.608 1.00 58.16 91 ALA A CA 1
ATOM 643 C C . ALA A 1 91 ? 29.819 -13.478 -6.707 1.00 58.16 91 ALA A C 1
ATOM 645 O O . ALA A 1 91 ? 30.584 -12.622 -7.148 1.00 58.16 91 ALA A O 1
ATOM 646 N N . TRP A 1 92 ? 29.959 -13.989 -5.480 1.00 69.75 92 TRP A N 1
ATOM 647 C CA . TRP A 1 92 ? 31.010 -13.557 -4.554 1.00 69.75 92 TRP A CA 1
ATOM 648 C C . TRP A 1 92 ? 32.360 -14.172 -4.928 1.00 69.75 92 TRP A C 1
ATOM 650 O O . TRP A 1 92 ? 33.368 -13.483 -4.851 1.00 69.75 92 TRP A O 1
ATOM 660 N N . ILE A 1 93 ? 32.383 -15.417 -5.423 1.00 72.62 93 ILE A N 1
ATOM 661 C CA . ILE A 1 93 ? 33.605 -16.070 -5.921 1.00 72.62 93 ILE A CA 1
ATOM 662 C C . ILE A 1 93 ? 34.100 -15.397 -7.207 1.00 72.62 93 ILE A C 1
ATOM 664 O O . ILE A 1 93 ? 35.276 -15.071 -7.306 1.00 72.62 93 ILE A O 1
ATOM 668 N N . VAL A 1 94 ? 33.215 -15.128 -8.171 1.00 78.50 94 VAL A N 1
ATOM 669 C CA . VAL A 1 94 ? 33.571 -14.426 -9.416 1.00 78.50 94 VAL A CA 1
ATOM 670 C C . VAL A 1 94 ? 34.065 -13.012 -9.107 1.00 78.50 94 VAL A C 1
ATOM 672 O O . VAL A 1 94 ? 35.091 -12.600 -9.642 1.00 78.50 94 VAL A O 1
ATOM 675 N N . SER A 1 95 ? 33.410 -12.303 -8.182 1.00 75.44 95 SER A N 1
ATOM 676 C CA . SER A 1 95 ? 33.865 -10.979 -7.736 1.00 75.44 95 SER A CA 1
ATOM 677 C C . SER A 1 95 ? 35.207 -11.042 -7.000 1.00 75.44 95 SER A C 1
ATOM 679 O O . SER A 1 95 ? 36.072 -10.209 -7.249 1.00 75.44 95 SER A O 1
ATOM 681 N N . ALA A 1 96 ? 35.428 -12.046 -6.145 1.00 84.19 96 ALA A N 1
ATOM 682 C CA . ALA A 1 96 ? 36.689 -12.231 -5.429 1.00 84.19 96 ALA A CA 1
ATOM 683 C C . ALA A 1 96 ? 37.847 -12.568 -6.379 1.00 84.19 96 ALA A C 1
ATOM 685 O O . ALA A 1 96 ? 38.932 -12.011 -6.240 1.00 84.19 96 ALA A O 1
ATOM 686 N N . VAL A 1 97 ? 37.610 -13.420 -7.381 1.00 87.88 97 VAL A N 1
ATOM 687 C CA . VAL A 1 97 ? 38.614 -13.774 -8.393 1.00 87.88 97 VAL A CA 1
ATOM 688 C C . VAL A 1 97 ? 38.932 -12.574 -9.282 1.00 87.88 97 VAL A C 1
ATOM 690 O O . VAL A 1 97 ? 40.104 -12.268 -9.468 1.00 87.88 97 VAL A O 1
ATOM 693 N N . ILE A 1 98 ? 37.924 -11.844 -9.774 1.00 87.38 98 ILE A N 1
ATOM 694 C CA . ILE A 1 98 ? 38.133 -10.632 -10.586 1.00 87.38 98 ILE A CA 1
ATOM 695 C C . ILE A 1 98 ? 38.877 -9.560 -9.783 1.00 87.38 98 ILE A C 1
ATOM 697 O O . ILE A 1 98 ? 39.810 -8.951 -10.301 1.00 87.38 98 ILE A O 1
ATOM 701 N N . SER A 1 99 ? 38.514 -9.358 -8.514 1.00 84.69 99 SER A N 1
ATOM 702 C CA . SER A 1 99 ? 39.186 -8.393 -7.642 1.00 84.69 99 SER A CA 1
ATOM 703 C C . SER A 1 99 ? 40.632 -8.790 -7.354 1.00 84.69 99 SER A C 1
ATOM 705 O O . SER A 1 99 ? 41.503 -7.928 -7.385 1.00 84.69 99 SER A O 1
ATOM 707 N N . LEU A 1 100 ? 40.909 -10.072 -7.098 1.00 87.25 100 LEU A N 1
ATOM 708 C CA . LEU A 1 100 ? 42.270 -10.563 -6.872 1.00 87.25 100 LEU A CA 1
ATOM 709 C C . LEU A 1 100 ? 43.130 -10.389 -8.129 1.00 87.25 100 LEU A C 1
ATOM 711 O O . LEU A 1 100 ? 44.275 -9.962 -8.031 1.00 87.25 100 LEU A O 1
ATOM 715 N N . LEU A 1 101 ? 42.563 -10.661 -9.305 1.00 85.44 101 LEU A N 1
ATOM 716 C CA . LEU A 1 101 ? 43.238 -10.544 -10.597 1.00 85.44 101 LEU A CA 1
ATOM 717 C C . LEU A 1 101 ? 43.516 -9.067 -10.938 1.00 85.44 101 LEU A C 1
ATOM 719 O O . LEU A 1 101 ? 44.644 -8.723 -11.276 1.00 85.44 101 LEU A O 1
ATOM 723 N N . LEU A 1 102 ? 42.541 -8.170 -10.747 1.00 82.00 102 LEU A N 1
ATOM 724 C CA . LEU A 1 102 ? 42.728 -6.720 -10.902 1.00 82.00 102 LEU A CA 1
ATOM 725 C C . LEU A 1 1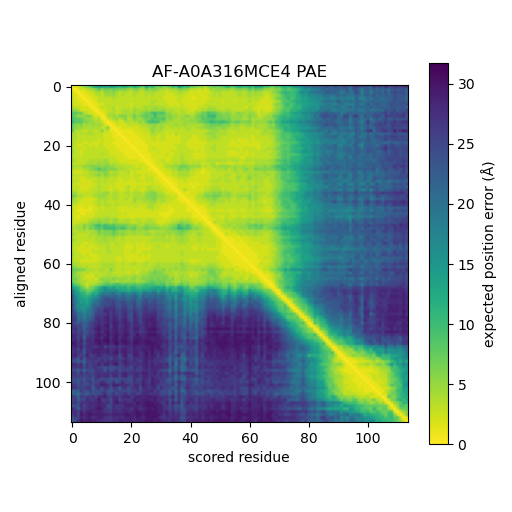02 ? 43.740 -6.147 -9.905 1.00 82.00 102 LEU A C 1
ATOM 727 O O . LEU A 1 102 ? 44.559 -5.312 -10.279 1.00 82.00 102 LEU A O 1
ATOM 731 N N . PHE A 1 103 ? 43.721 -6.610 -8.655 1.00 82.06 103 PHE A N 1
ATOM 732 C CA . PHE A 1 103 ? 44.688 -6.206 -7.639 1.00 82.06 103 PHE A CA 1
ATOM 733 C C . PHE A 1 103 ? 46.102 -6.678 -7.988 1.00 82.06 103 PHE A C 1
ATOM 735 O O . PHE A 1 103 ? 47.048 -5.910 -7.853 1.00 82.06 103 PHE A O 1
ATOM 742 N N . TYR A 1 104 ? 46.250 -7.897 -8.515 1.00 82.69 104 TYR A N 1
ATOM 743 C CA . TYR A 1 104 ? 47.540 -8.412 -8.970 1.00 82.69 104 TYR A CA 1
ATOM 744 C C . TYR A 1 104 ? 48.051 -7.718 -10.235 1.00 82.69 104 TYR A C 1
ATOM 746 O O . TYR A 1 104 ? 49.251 -7.502 -10.341 1.00 82.69 104 TYR A O 1
ATOM 754 N N . LEU A 1 105 ? 47.188 -7.319 -11.178 1.00 81.56 105 LEU A N 1
ATOM 755 C CA . LEU A 1 105 ? 47.616 -6.461 -12.292 1.00 81.56 105 LEU A CA 1
ATOM 756 C C . LEU A 1 105 ? 47.994 -5.055 -11.806 1.00 81.56 105 LEU A C 1
ATOM 758 O O . LEU A 1 105 ? 48.994 -4.501 -12.259 1.00 81.56 105 LEU A O 1
ATOM 762 N N . GLY A 1 106 ? 47.229 -4.492 -10.867 1.00 74.75 106 GLY A N 1
ATOM 763 C CA . GLY A 1 106 ? 47.476 -3.164 -10.304 1.00 74.75 106 GLY A CA 1
ATOM 764 C C . GLY A 1 106 ? 48.764 -3.092 -9.482 1.00 74.75 106 GLY A C 1
ATOM 765 O O . GLY A 1 106 ? 49.560 -2.174 -9.658 1.00 74.75 106 GLY A O 1
ATOM 766 N N . MET A 1 107 ? 49.016 -4.087 -8.631 1.00 70.69 107 MET A N 1
ATOM 767 C CA . MET A 1 107 ? 50.270 -4.212 -7.882 1.00 70.69 107 MET A CA 1
ATOM 768 C C . MET A 1 107 ? 51.415 -4.787 -8.721 1.00 70.69 107 MET A C 1
ATOM 770 O O . MET A 1 107 ? 52.575 -4.483 -8.457 1.00 70.69 107 MET A O 1
ATOM 774 N N . GLY A 1 108 ? 51.119 -5.574 -9.757 1.00 62.78 108 GLY A N 1
ATOM 775 C CA . GLY A 1 108 ? 52.112 -6.132 -10.676 1.00 62.78 108 GLY A CA 1
ATOM 776 C C . GLY A 1 108 ? 52.850 -5.057 -11.472 1.00 62.78 108 GLY A C 1
ATOM 777 O O . GLY A 1 108 ? 54.035 -5.212 -11.750 1.00 62.78 108 GLY A O 1
ATOM 778 N N . HIS A 1 109 ? 52.203 -3.918 -11.741 1.00 61.91 109 HIS A N 1
ATOM 779 C CA . HIS A 1 109 ? 52.837 -2.772 -12.400 1.00 61.91 109 HIS A CA 1
ATOM 780 C C . HIS A 1 109 ? 53.858 -2.028 -11.505 1.00 61.91 109 HIS A C 1
ATOM 782 O O . HIS A 1 109 ? 54.601 -1.177 -11.988 1.00 61.91 109 HIS A O 1
ATOM 788 N N . MET A 1 110 ? 53.928 -2.350 -10.208 1.00 61.62 110 MET A N 1
ATOM 789 C CA . MET A 1 110 ? 54.934 -1.824 -9.271 1.00 61.62 110 MET A CA 1
ATOM 790 C C . MET A 1 110 ? 55.978 -2.879 -8.855 1.00 61.62 110 MET A C 1
ATOM 792 O O . MET A 1 110 ? 56.941 -2.531 -8.180 1.00 61.62 110 MET A O 1
ATOM 796 N N . LEU A 1 111 ? 55.824 -4.149 -9.267 1.00 58.22 111 LEU A N 1
ATOM 797 C CA . LEU A 1 111 ? 56.755 -5.251 -8.962 1.00 58.22 111 LEU A CA 1
ATOM 798 C C . LEU A 1 111 ? 57.665 -5.649 -10.140 1.00 58.22 111 LEU A C 1
ATOM 800 O O . LEU A 1 111 ? 58.349 -6.670 -10.072 1.00 58.22 111 LEU A O 1
ATOM 804 N N . SER A 1 112 ? 57.705 -4.851 -11.210 1.00 49.12 112 SER A N 1
ATOM 805 C CA . SER A 1 112 ? 58.759 -4.958 -12.220 1.00 49.12 112 SER A CA 1
ATOM 806 C C . SER A 1 112 ? 59.980 -4.172 -11.739 1.00 49.12 112 SER A C 1
ATOM 808 O O . SER A 1 112 ? 60.105 -2.985 -12.034 1.00 49.12 112 SER A O 1
ATOM 810 N N . LEU A 1 113 ? 60.856 -4.850 -10.984 1.00 55.50 113 LEU A N 1
ATOM 811 C CA . LEU A 1 113 ? 62.259 -4.453 -10.782 1.00 55.50 113 LEU A CA 1
ATOM 812 C C . LEU A 1 113 ? 62.880 -4.040 -12.135 1.00 55.50 113 LEU A C 1
ATOM 814 O O . LEU A 1 113 ? 62.594 -4.699 -13.144 1.00 55.50 113 LEU A O 1
ATOM 818 N N . PRO A 1 114 ? 63.668 -2.951 -12.192 1.00 59.41 114 PRO A N 1
ATOM 819 C CA . PRO A 1 114 ? 65.052 -2.924 -11.691 1.00 59.41 114 PRO A CA 1
ATOM 820 C C . PRO A 1 114 ? 65.320 -1.960 -10.527 1.00 59.41 114 PRO A C 1
ATOM 822 O O . PRO A 1 114 ? 64.694 -0.879 -10.475 1.00 59.41 114 PRO A O 1
#

Mean predicted aligned error: 14.29 Å